Protein AF-A0A379T5T1-F1 (afdb_monomer)

Sequence (110 aa):
MDQSSLSVSQSLFAQLTDYIAVDIYLQYLEAVMKVVNGSLATKDYPGANMKALKNGLSDARQALNSLRMEVQIKEDALISAQQQIRFIRQQVSSKMSDRVLGNYQFSRVN

Nearest PDB structures (foldseek):
  8i7o-assembly1_B8  TM=8.705E-01  e=9.433E-01  Mus musculus
  3u0c-assembly2_B  TM=9.061E-01  e=1.146E+00  Shigella flexneri
  3u0c-assembly1_A  TM=8.987E-01  e=1.585E+00  Shigella flexneri
  8iyj-assembly1_T5  TM=4.665E-01  e=7.277E-01  Mus musculus
  3k29-assembly1_A  TM=6.310E-01  e=5.095E+00  Chlamydia trachomatis

pLDDT: mean 81.5, std 9.91, range [46.38, 95.94]

Organism: NCBI:txid59203

Solvent-accessible surface area (backbone atoms only — not comparable to full-atom values): 6136 Å² total; per-residue (Å²): 132,65,70,68,63,54,54,55,51,54,54,48,53,54,53,49,51,53,49,52,53,51,51,54,51,51,54,50,51,51,52,51,54,51,52,51,52,56,55,54,74,76,51,96,61,62,67,72,63,47,48,56,50,53,50,53,52,51,51,52,49,53,54,50,53,54,52,49,54,56,50,51,54,52,49,53,53,52,54,51,52,54,51,51,50,53,51,52,53,53,53,51,51,48,54,50,50,52,50,54,55,47,52,56,55,58,67,73,76,111

Structure (mmCI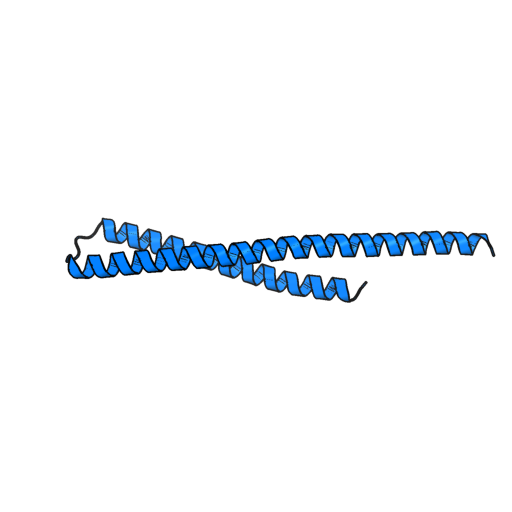F, N/CA/C/O backbone):
data_AF-A0A379T5T1-F1
#
_entry.id   AF-A0A379T5T1-F1
#
loop_
_atom_site.group_PDB
_atom_site.id
_atom_site.type_symbol
_atom_site.label_atom_id
_atom_site.label_alt_id
_atom_site.label_comp_id
_atom_site.label_asym_id
_atom_site.label_entity_id
_atom_site.label_seq_id
_atom_site.pdbx_PDB_ins_code
_atom_site.Cartn_x
_atom_site.Cartn_y
_atom_site.Cartn_z
_atom_site.occupancy
_atom_site.B_iso_or_equiv
_atom_site.auth_seq_id
_atom_site.auth_comp_id
_atom_site.auth_asym_id
_atom_site.auth_atom_id
_atom_site.pdbx_PDB_model_num
ATOM 1 N N . MET A 1 1 ? 20.235 -15.906 -23.587 1.00 52.00 1 MET A N 1
ATOM 2 C CA . MET A 1 1 ? 19.382 -15.212 -22.600 1.00 52.00 1 MET A CA 1
ATOM 3 C C . MET A 1 1 ? 20.290 -14.321 -21.773 1.00 52.00 1 MET A C 1
ATOM 5 O O . MET A 1 1 ? 21.320 -14.811 -21.332 1.00 52.00 1 MET A O 1
ATOM 9 N N . ASP A 1 2 ? 19.996 -13.026 -21.670 1.00 65.56 2 ASP A N 1
ATOM 10 C CA . ASP A 1 2 ? 20.841 -12.067 -20.942 1.00 65.56 2 ASP A CA 1
ATOM 11 C C . ASP A 1 2 ? 20.674 -12.281 -19.426 1.00 65.56 2 ASP A C 1
ATOM 13 O O . ASP A 1 2 ? 19.554 -12.231 -18.914 1.00 65.56 2 ASP A O 1
ATOM 17 N N . GLN A 1 3 ? 21.770 -12.561 -18.720 1.00 63.53 3 GLN A N 1
ATOM 18 C CA . GLN A 1 3 ? 21.799 -12.909 -17.293 1.00 63.53 3 GLN A CA 1
ATOM 19 C C . GLN A 1 3 ? 21.195 -11.806 -16.407 1.00 63.53 3 GLN A C 1
ATOM 21 O O . GLN A 1 3 ? 20.586 -12.099 -15.379 1.00 63.53 3 GLN A O 1
ATOM 26 N N . SER A 1 4 ? 21.280 -10.552 -16.858 1.00 64.06 4 SER A N 1
ATOM 27 C CA . SER A 1 4 ? 20.668 -9.390 -16.207 1.00 64.06 4 SER A CA 1
ATOM 28 C C . SER A 1 4 ? 19.133 -9.434 -16.218 1.00 64.06 4 SER A C 1
ATOM 30 O O . SER A 1 4 ? 18.489 -9.094 -15.233 1.00 64.06 4 SER A O 1
ATOM 32 N N . SER A 1 5 ? 18.514 -9.921 -17.296 1.00 66.25 5 SER A N 1
ATOM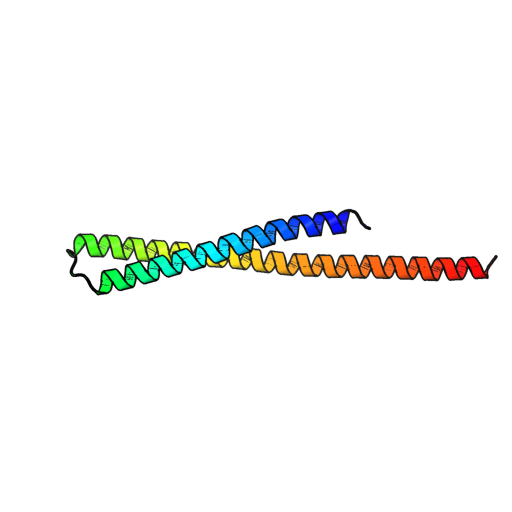 33 C CA . SER A 1 5 ? 17.048 -10.014 -17.393 1.00 66.25 5 SER A CA 1
ATOM 34 C C . SER A 1 5 ? 16.452 -11.082 -16.467 1.00 66.25 5 SER A C 1
ATOM 36 O O . SER A 1 5 ? 15.327 -10.939 -15.981 1.00 66.25 5 SER A O 1
ATOM 38 N N . LEU A 1 6 ? 17.218 -12.142 -16.198 1.00 67.38 6 LEU A N 1
ATOM 39 C CA . LEU A 1 6 ? 16.812 -13.260 -15.351 1.00 67.38 6 LEU A CA 1
ATOM 40 C C . LEU A 1 6 ? 16.898 -12.892 -13.865 1.00 67.38 6 LEU A C 1
ATOM 42 O O . LEU A 1 6 ? 15.962 -13.159 -13.113 1.00 67.38 6 LEU A O 1
ATOM 46 N N . SER A 1 7 ? 17.977 -12.216 -13.454 1.00 70.62 7 SER A N 1
ATOM 47 C CA . SER A 1 7 ? 18.145 -11.755 -12.072 1.00 70.62 7 SER A CA 1
ATOM 48 C C . SER A 1 7 ? 17.111 -10.694 -11.679 1.00 70.62 7 SER A C 1
ATOM 50 O O . SER A 1 7 ? 16.546 -10.782 -10.590 1.00 70.62 7 SER A O 1
ATOM 52 N N . VAL A 1 8 ? 16.790 -9.755 -12.578 1.00 72.62 8 VAL A N 1
ATOM 53 C CA . VAL A 1 8 ? 15.745 -8.734 -12.355 1.00 72.62 8 VAL A CA 1
ATOM 54 C C . VAL A 1 8 ? 14.350 -9.368 -12.273 1.00 72.62 8 VAL A C 1
ATOM 56 O O . VAL A 1 8 ? 13.511 -8.934 -11.491 1.00 72.62 8 VAL A O 1
ATOM 59 N N . SER A 1 9 ? 14.087 -10.431 -13.039 1.00 72.62 9 SER A N 1
ATOM 60 C CA . SER A 1 9 ? 12.798 -11.136 -12.967 1.00 72.62 9 SER A CA 1
ATOM 61 C C . SER A 1 9 ? 12.619 -11.884 -11.638 1.00 72.62 9 SER A C 1
ATOM 63 O O . SER A 1 9 ? 11.527 -11.875 -11.074 1.00 72.62 9 SER A O 1
ATOM 65 N N . GLN A 1 10 ? 13.687 -12.494 -11.112 1.00 73.44 10 GLN A N 1
ATOM 66 C CA . GLN A 1 10 ? 13.645 -13.214 -9.837 1.00 73.44 10 GLN A CA 1
ATOM 67 C C . GLN A 1 10 ? 13.437 -12.269 -8.645 1.00 73.44 10 GLN A C 1
ATOM 69 O O . GLN A 1 10 ? 12.643 -12.575 -7.754 1.00 73.44 10 GLN A O 1
ATOM 74 N N . SER A 1 11 ? 14.119 -11.117 -8.625 1.00 77.81 11 SER A N 1
ATOM 75 C CA . SER A 1 11 ? 13.947 -10.128 -7.555 1.00 77.81 11 SER A CA 1
ATOM 76 C C . SER A 1 11 ? 12.539 -9.534 -7.547 1.00 77.81 11 SER A C 1
ATOM 78 O O . SER A 1 11 ? 11.973 -9.347 -6.472 1.00 77.81 11 SER A O 1
ATOM 80 N N . LEU A 1 12 ? 11.929 -9.317 -8.717 1.00 79.81 12 LEU A N 1
ATOM 81 C CA . LEU A 1 12 ? 10.544 -8.852 -8.783 1.00 79.81 12 LEU A CA 1
ATOM 82 C C . LEU A 1 12 ? 9.541 -9.871 -8.276 1.00 79.81 12 LEU A C 1
ATOM 84 O O . LEU A 1 12 ? 8.570 -9.481 -7.640 1.00 79.81 12 LEU A O 1
ATOM 88 N N . PHE A 1 13 ? 9.760 -11.160 -8.528 1.00 79.88 13 PHE A N 1
ATOM 89 C CA . PHE A 1 13 ? 8.857 -12.192 -8.027 1.00 79.88 13 PHE A CA 1
ATOM 90 C C . PHE A 1 13 ? 8.853 -12.242 -6.491 1.00 79.88 13 PHE A C 1
ATOM 92 O O . PHE A 1 13 ? 7.791 -12.347 -5.876 1.00 79.88 13 PHE A O 1
ATOM 99 N N . ALA A 1 14 ? 10.02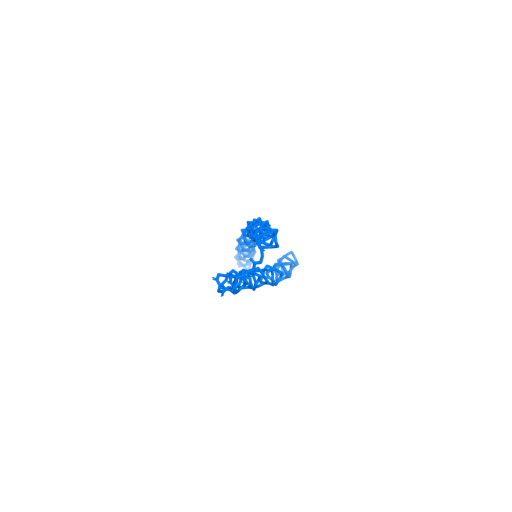8 -12.095 -5.870 1.00 81.31 14 ALA A N 1
ATOM 100 C CA . ALA A 1 14 ? 10.147 -11.975 -4.418 1.00 81.31 14 ALA A CA 1
ATOM 101 C C . ALA A 1 14 ? 9.431 -10.716 -3.896 1.00 81.31 14 ALA A C 1
ATOM 103 O O . ALA A 1 14 ? 8.597 -10.814 -3.002 1.00 81.31 14 ALA A O 1
ATOM 104 N N . GLN A 1 15 ? 9.669 -9.557 -4.519 1.00 83.38 15 GLN A N 1
ATOM 105 C CA . GLN A 1 15 ? 9.032 -8.297 -4.119 1.00 83.38 15 GLN A CA 1
ATOM 106 C C . GLN A 1 15 ? 7.503 -8.308 -4.308 1.00 83.38 15 GLN A C 1
ATOM 108 O O . GLN A 1 15 ? 6.784 -7.768 -3.473 1.00 83.38 15 GLN A O 1
ATOM 113 N N . LEU A 1 16 ? 6.992 -8.943 -5.368 1.00 86.12 16 LEU A N 1
ATOM 114 C CA . LEU A 1 16 ? 5.556 -9.152 -5.593 1.00 86.12 16 LEU A CA 1
ATOM 115 C C . LEU A 1 16 ? 4.941 -10.028 -4.504 1.00 86.12 16 LEU A C 1
ATOM 117 O O . LEU A 1 16 ? 3.867 -9.714 -3.999 1.00 86.12 16 LEU A O 1
ATOM 121 N N . THR A 1 17 ? 5.625 -11.113 -4.138 1.00 85.62 17 THR A N 1
ATOM 122 C CA . THR A 1 17 ? 5.166 -12.018 -3.077 1.00 85.62 17 THR A CA 1
ATOM 123 C C . THR A 1 17 ? 5.081 -11.278 -1.742 1.00 85.62 17 THR A C 1
ATOM 125 O O . THR A 1 17 ? 4.059 -11.367 -1.063 1.00 85.62 17 THR A O 1
ATOM 128 N N . ASP A 1 18 ? 6.104 -10.487 -1.408 1.00 84.69 18 ASP A N 1
ATOM 129 C CA . ASP A 1 18 ? 6.117 -9.660 -0.199 1.00 84.69 18 ASP A CA 1
ATOM 130 C C . ASP A 1 18 ? 5.011 -8.599 -0.221 1.00 84.69 18 ASP A C 1
ATOM 132 O O . ASP A 1 18 ? 4.309 -8.422 0.773 1.00 84.69 18 ASP A O 1
ATOM 136 N N . TYR A 1 19 ? 4.812 -7.913 -1.351 1.00 88.94 19 TYR A N 1
ATOM 137 C CA . TYR A 1 19 ? 3.735 -6.933 -1.504 1.00 88.94 19 TYR A CA 1
ATOM 138 C C . TYR A 1 19 ? 2.357 -7.566 -1.271 1.00 88.94 19 TYR A C 1
ATOM 140 O O . TYR A 1 19 ? 1.595 -7.066 -0.446 1.00 88.94 19 TYR A O 1
ATOM 148 N N . ILE A 1 20 ? 2.063 -8.696 -1.926 1.00 88.12 20 ILE A N 1
ATOM 149 C CA . ILE A 1 20 ? 0.784 -9.409 -1.778 1.00 88.12 20 ILE 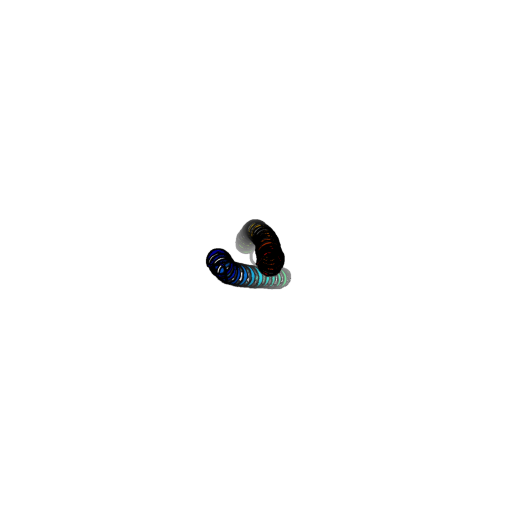A CA 1
ATOM 150 C C . ILE A 1 20 ? 0.577 -9.846 -0.324 1.00 88.12 20 ILE A C 1
ATOM 152 O O . ILE A 1 20 ? -0.518 -9.699 0.218 1.00 88.12 20 ILE A O 1
ATOM 156 N N . ALA A 1 21 ? 1.620 -10.366 0.328 1.00 89.31 21 ALA A N 1
ATOM 157 C CA . ALA A 1 21 ? 1.536 -10.786 1.722 1.00 89.31 21 ALA A CA 1
ATOM 158 C C . ALA A 1 21 ? 1.197 -9.612 2.652 1.00 89.31 21 ALA A C 1
ATOM 160 O O . ALA A 1 21 ? 0.325 -9.741 3.516 1.00 89.31 21 ALA A O 1
ATOM 161 N N . VAL A 1 22 ? 1.852 -8.461 2.469 1.00 91.88 22 VAL A N 1
ATOM 162 C CA . VAL A 1 22 ? 1.592 -7.274 3.292 1.00 91.88 22 VAL A CA 1
ATOM 163 C C . VAL A 1 22 ? 0.209 -6.686 2.999 1.00 91.88 22 VAL A C 1
ATOM 165 O O . VAL A 1 22 ? -0.486 -6.316 3.943 1.00 91.88 22 VAL A O 1
ATOM 168 N N . ASP A 1 23 ? -0.228 -6.642 1.740 1.00 88.75 23 ASP A N 1
ATOM 169 C CA . ASP A 1 23 ? -1.568 -6.170 1.373 1.00 88.75 23 ASP A CA 1
ATOM 170 C C . ASP A 1 23 ? -2.672 -7.025 2.023 1.00 88.75 23 ASP A C 1
ATOM 172 O O . ASP A 1 23 ? -3.532 -6.498 2.734 1.00 88.75 23 ASP A O 1
ATOM 176 N N . ILE A 1 24 ? -2.592 -8.357 1.911 1.00 92.75 24 ILE A N 1
ATOM 177 C CA . ILE A 1 24 ? -3.545 -9.272 2.564 1.00 92.75 24 ILE A CA 1
ATOM 178 C C . ILE A 1 24 ? -3.537 -9.076 4.085 1.00 92.75 24 ILE A C 1
ATOM 180 O O . ILE A 1 24 ? -4.595 -9.035 4.721 1.00 92.75 24 ILE A O 1
ATOM 184 N N . TYR A 1 25 ? -2.356 -8.928 4.685 1.00 94.00 25 TYR A N 1
ATOM 185 C CA . TYR A 1 25 ? -2.231 -8.711 6.123 1.00 94.00 25 TYR A CA 1
ATOM 186 C C . TYR A 1 25 ? -2.877 -7.389 6.567 1.00 94.00 25 TYR A C 1
ATOM 188 O O . TYR A 1 25 ? -3.599 -7.346 7.565 1.00 94.00 25 TYR A O 1
ATOM 196 N N . LEU A 1 26 ? -2.689 -6.317 5.799 1.00 93.69 26 LEU A N 1
ATOM 197 C CA . LEU A 1 26 ? -3.320 -5.022 6.047 1.00 93.69 26 LEU A CA 1
ATOM 198 C C . LEU A 1 26 ? -4.842 -5.071 5.915 1.00 93.69 26 LEU A C 1
ATOM 200 O O . LEU A 1 26 ? -5.549 -4.478 6.734 1.00 93.69 26 LEU A O 1
ATOM 204 N N . GLN A 1 27 ? -5.356 -5.771 4.904 1.00 92.38 27 GLN A N 1
ATOM 205 C CA . GLN A 1 27 ? -6.793 -5.991 4.737 1.00 92.38 27 GLN A CA 1
ATOM 206 C C . GLN A 1 27 ? -7.376 -6.768 5.923 1.00 92.38 27 GLN A C 1
ATOM 208 O O . GLN A 1 27 ? -8.420 -6.389 6.460 1.00 92.38 27 GLN A O 1
ATOM 213 N N . TYR A 1 28 ? -6.674 -7.803 6.392 1.00 95.94 28 TYR A N 1
ATOM 214 C CA . TYR A 1 28 ? -7.067 -8.557 7.580 1.00 95.94 28 TYR A CA 1
ATOM 215 C C . TYR A 1 28 ? -7.123 -7.669 8.833 1.00 95.94 28 TYR A C 1
ATOM 217 O O . TYR A 1 28 ? -8.123 -7.685 9.552 1.00 95.94 28 TYR A O 1
ATOM 225 N N . LEU A 1 29 ? -6.099 -6.847 9.081 1.00 93.88 29 LEU A N 1
ATOM 226 C CA . LEU A 1 29 ? -6.077 -5.952 10.242 1.00 93.88 29 LEU A CA 1
ATOM 227 C C . LEU A 1 29 ? -7.198 -4.902 10.205 1.00 93.88 29 LEU A C 1
ATOM 229 O O . LEU A 1 29 ? -7.806 -4.615 11.240 1.00 93.88 29 LEU A O 1
ATOM 233 N N . GLU A 1 30 ? -7.539 -4.368 9.030 1.00 92.44 30 GLU A N 1
ATOM 234 C CA . GLU A 1 30 ? -8.704 -3.487 8.890 1.00 92.44 30 GLU A CA 1
ATOM 235 C C . GLU A 1 30 ? -10.017 -4.212 9.213 1.00 92.44 30 GLU A C 1
ATOM 237 O O . GLU A 1 30 ? -10.861 -3.668 9.935 1.00 92.44 30 GLU A O 1
ATOM 242 N N . ALA A 1 31 ? -10.184 -5.448 8.738 1.00 92.94 31 ALA A N 1
ATOM 243 C CA . ALA A 1 31 ? -11.361 -6.253 9.047 1.00 92.94 31 ALA A CA 1
ATOM 244 C C . ALA A 1 31 ? -11.488 -6.506 10.559 1.00 92.94 31 ALA A C 1
ATOM 246 O O . ALA A 1 31 ? -12.569 -6.322 11.126 1.00 92.94 31 ALA A O 1
ATOM 247 N N . VAL A 1 32 ? -10.381 -6.831 11.236 1.00 93.25 32 VAL A N 1
ATOM 248 C CA . VAL A 1 32 ? -10.341 -6.991 12.698 1.00 93.25 32 VAL A CA 1
ATOM 249 C C . VAL A 1 32 ? -10.757 -5.697 13.401 1.00 93.25 32 VAL A C 1
ATOM 251 O O . VAL A 1 32 ? -11.642 -5.725 14.257 1.00 93.25 32 VAL A O 1
ATOM 254 N N . MET A 1 33 ? -10.208 -4.541 13.011 1.00 90.56 33 MET A N 1
ATOM 255 C CA . MET A 1 33 ? -10.610 -3.250 13.589 1.00 90.56 33 MET A CA 1
ATOM 256 C C . MET A 1 33 ? -12.095 -2.941 13.382 1.00 90.56 33 MET A C 1
ATOM 258 O O . MET A 1 33 ? -12.734 -2.347 14.257 1.00 90.56 33 MET A O 1
ATOM 262 N N . LYS A 1 34 ? -12.665 -3.321 12.235 1.00 89.56 34 LYS A N 1
ATOM 263 C CA . LYS A 1 34 ? -14.091 -3.138 11.944 1.00 89.56 34 LYS A CA 1
ATOM 264 C C . LYS A 1 34 ? -14.960 -3.986 12.875 1.00 89.56 34 LYS A C 1
ATOM 266 O O . LYS A 1 34 ? -15.939 -3.473 13.417 1.00 89.56 34 LYS A O 1
ATOM 271 N N . VAL A 1 35 ? -14.575 -5.241 13.113 1.00 90.38 35 VAL A N 1
ATOM 272 C CA . VAL A 1 35 ? -15.266 -6.146 14.049 1.00 90.38 35 VAL A CA 1
ATOM 273 C C . VAL A 1 35 ? -15.183 -5.629 15.484 1.00 90.38 35 VAL A C 1
ATOM 275 O O . VAL A 1 35 ? -16.195 -5.617 16.188 1.00 90.38 35 VAL A O 1
ATOM 278 N N . VAL A 1 36 ? -14.013 -5.146 15.915 1.00 86.88 36 VAL A N 1
ATOM 279 C CA . VAL A 1 36 ? -13.836 -4.553 17.250 1.00 86.88 36 VAL A CA 1
ATOM 280 C C . VAL A 1 36 ? -14.726 -3.321 17.412 1.00 86.88 36 VAL A C 1
ATOM 282 O O . VAL A 1 36 ? -15.494 -3.258 18.367 1.00 86.88 36 VAL A O 1
ATOM 285 N N . ASN A 1 37 ? -14.711 -2.383 16.459 1.00 84.44 37 ASN A N 1
ATOM 286 C CA . ASN A 1 37 ? -15.585 -1.203 16.494 1.00 84.44 37 ASN A CA 1
ATOM 287 C C . ASN A 1 37 ? -17.074 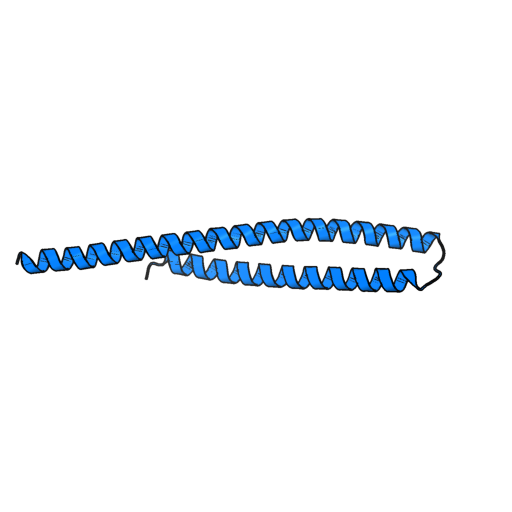-1.571 16.571 1.00 84.44 37 ASN A C 1
ATOM 289 O O . ASN A 1 37 ? -17.800 -1.012 17.392 1.00 84.44 37 ASN A O 1
ATOM 293 N N . GLY A 1 38 ? -17.524 -2.525 15.749 1.00 83.88 38 GLY A N 1
ATOM 294 C CA . GLY A 1 38 ? -18.908 -3.004 15.775 1.00 83.88 38 GLY A CA 1
ATOM 295 C C . GLY A 1 38 ? -19.279 -3.637 17.117 1.00 83.88 38 GLY A C 1
ATOM 296 O O . GLY A 1 38 ? -20.334 -3.343 17.672 1.00 83.88 38 GLY A O 1
ATOM 297 N N . SER A 1 39 ? -18.376 -4.432 17.691 1.00 82.62 39 SER A N 1
ATOM 298 C CA . SER A 1 39 ? -18.577 -5.066 19.000 1.00 82.62 39 SER A CA 1
ATOM 299 C C . SER A 1 39 ? -18.649 -4.037 20.134 1.00 82.62 39 SER A C 1
ATOM 301 O O . SER A 1 39 ? -19.472 -4.169 21.038 1.00 82.62 39 SER A O 1
ATOM 303 N N . LEU A 1 40 ? -17.830 -2.982 20.078 1.00 79.25 40 LEU A N 1
ATOM 304 C CA . LEU A 1 40 ? -17.835 -1.899 21.067 1.00 79.25 40 LEU A CA 1
ATOM 305 C C . LEU A 1 40 ? -19.079 -1.015 20.985 1.00 79.25 40 LEU A C 1
ATOM 307 O O . LEU A 1 40 ? -19.523 -0.523 22.017 1.00 79.25 40 LEU A O 1
ATOM 311 N N . ALA A 1 41 ? -19.668 -0.842 19.801 1.00 74.88 41 ALA A N 1
ATOM 312 C CA . ALA A 1 41 ? -20.917 -0.095 19.643 1.00 74.88 41 ALA A CA 1
ATOM 313 C C . ALA A 1 41 ? -22.109 -0.759 20.360 1.00 74.88 41 ALA A C 1
ATOM 315 O O . ALA A 1 41 ? -23.070 -0.081 20.705 1.00 74.88 41 ALA A O 1
ATOM 316 N N . THR A 1 42 ? -22.042 -2.073 20.594 1.00 76.06 42 THR A N 1
ATOM 317 C CA . THR A 1 42 ? -23.138 -2.857 21.193 1.00 76.06 42 THR A CA 1
ATOM 318 C C . THR A 1 42 ? -23.050 -3.047 22.708 1.00 76.06 42 THR A C 1
ATOM 320 O O . T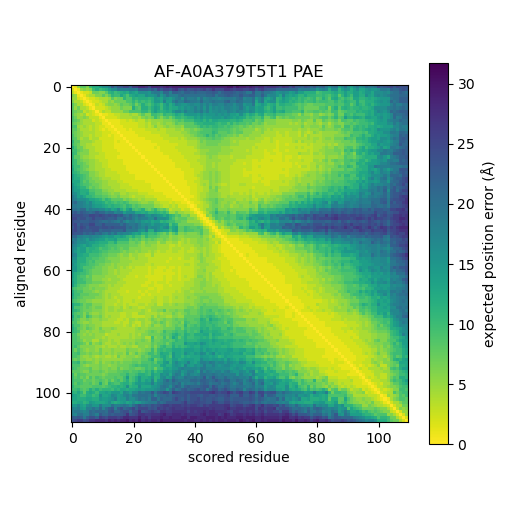HR A 1 42 ? -23.969 -3.610 23.297 1.00 76.06 42 THR A O 1
ATOM 323 N N . LYS A 1 43 ? -21.959 -2.622 23.357 1.00 70.62 43 LYS A N 1
ATOM 324 C CA . LYS A 1 43 ? -21.694 -2.927 24.770 1.00 70.62 43 LYS A CA 1
ATOM 325 C C . LYS A 1 43 ? -21.519 -1.671 25.612 1.00 70.62 43 LYS A C 1
ATOM 327 O O . LYS A 1 43 ? -20.759 -0.773 25.258 1.00 70.62 43 LYS A O 1
ATOM 332 N N . ASP A 1 44 ? -22.155 -1.678 26.777 1.00 69.25 44 ASP A N 1
ATOM 333 C CA . ASP A 1 44 ? -22.079 -0.598 27.754 1.00 69.25 44 ASP A CA 1
ATOM 334 C C . ASP A 1 44 ? -20.882 -0.825 28.694 1.00 69.25 44 ASP A C 1
ATOM 336 O O . ASP A 1 44 ? -20.966 -1.509 29.715 1.00 69.25 44 ASP A O 1
ATOM 340 N N . TYR A 1 45 ? -19.704 -0.358 28.276 1.00 71.06 45 TYR A N 1
ATOM 341 C CA . TYR A 1 45 ? -18.478 -0.468 29.070 1.00 71.06 45 TYR A CA 1
ATOM 342 C C . TYR A 1 45 ? -18.270 0.778 29.946 1.00 71.06 45 TYR A C 1
ATOM 344 O O . TYR A 1 45 ? -18.569 1.890 29.506 1.00 71.06 45 TYR A O 1
ATOM 352 N N . PRO A 1 46 ? -17.638 0.645 31.131 1.00 76.25 46 PRO A N 1
ATOM 353 C CA . PRO A 1 46 ? -17.274 1.786 31.970 1.00 76.25 46 PRO A CA 1
ATOM 354 C C . PRO A 1 46 ? -16.474 2.848 31.197 1.00 76.25 46 PRO A C 1
ATOM 356 O O . PRO A 1 46 ? -15.507 2.529 30.495 1.00 76.25 46 PRO A O 1
ATOM 359 N N . GLY A 1 47 ? -16.850 4.123 31.351 1.00 70.25 47 GLY A N 1
ATOM 360 C CA . GLY A 1 47 ? -16.383 5.223 30.494 1.00 70.25 47 GLY A CA 1
ATOM 361 C C . GLY A 1 47 ? -14.861 5.414 30.421 1.00 70.25 47 GLY A C 1
ATOM 362 O O . GLY A 1 47 ? -14.341 5.737 29.353 1.00 70.25 47 GLY A O 1
ATOM 363 N N . ALA A 1 48 ? -14.126 5.165 31.510 1.00 72.31 48 ALA A N 1
ATOM 364 C CA . ALA A 1 48 ? -12.663 5.284 31.526 1.00 72.31 48 ALA A CA 1
ATOM 365 C C . ALA A 1 48 ? -11.978 4.229 30.634 1.00 72.31 48 ALA A C 1
ATOM 367 O O . ALA A 1 48 ? -11.107 4.563 29.828 1.00 72.31 48 ALA A O 1
ATOM 368 N N . ASN A 1 49 ? -12.432 2.975 30.712 1.00 74.81 49 ASN A N 1
ATOM 369 C CA . ASN A 1 49 ? -11.877 1.861 29.938 1.00 74.81 49 ASN A CA 1
ATOM 370 C C . ASN A 1 49 ? -12.260 1.979 28.456 1.00 74.81 49 ASN A C 1
ATOM 372 O O . ASN A 1 49 ? -11.440 1.732 27.573 1.00 74.81 49 ASN A O 1
ATOM 376 N N . MET A 1 50 ? -13.488 2.431 28.178 1.00 80.31 50 MET A N 1
ATOM 377 C CA . MET A 1 50 ? -13.962 2.697 26.819 1.00 80.31 50 MET A CA 1
ATOM 378 C C . MET A 1 50 ? -13.180 3.836 26.148 1.00 80.31 50 MET A C 1
ATOM 380 O O . MET A 1 50 ? -12.873 3.754 24.961 1.00 80.31 50 MET A O 1
ATOM 384 N N . LYS A 1 51 ? -12.813 4.888 26.893 1.00 82.44 51 LYS A N 1
ATOM 385 C CA . LYS A 1 51 ? -12.014 6.002 26.361 1.00 82.44 51 LYS A CA 1
ATOM 386 C C . LYS A 1 51 ? -10.600 5.559 25.979 1.00 82.44 51 LYS A C 1
ATOM 388 O O . LYS A 1 51 ? -10.159 5.858 24.874 1.00 82.44 51 LYS A O 1
ATOM 393 N N . ALA A 1 52 ? -9.919 4.814 26.852 1.00 84.94 52 ALA A N 1
ATOM 394 C CA . ALA A 1 52 ? -8.589 4.278 26.559 1.00 84.94 52 ALA A CA 1
ATOM 395 C C . ALA A 1 52 ? -8.606 3.349 25.333 1.00 84.94 52 ALA A C 1
ATOM 397 O O . ALA A 1 52 ? -7.756 3.466 24.452 1.00 84.94 52 ALA A O 1
ATOM 398 N N . LEU A 1 53 ? -9.620 2.484 25.232 1.00 83.50 53 LEU A N 1
ATOM 399 C CA . LEU A 1 53 ? -9.771 1.566 24.106 1.00 83.50 53 LEU A CA 1
ATOM 400 C C . LEU A 1 53 ? -10.082 2.285 22.785 1.00 83.50 53 LEU A C 1
ATOM 402 O O . LEU A 1 53 ? -9.490 1.954 21.761 1.00 83.50 53 LEU A O 1
ATOM 406 N N . LYS A 1 54 ? -10.970 3.289 22.796 1.00 84.50 54 LYS A N 1
ATOM 407 C CA . LYS A 1 54 ? -11.258 4.117 21.612 1.00 84.50 54 LYS A CA 1
ATOM 408 C C . LYS A 1 54 ? -10.023 4.865 21.122 1.00 84.50 54 LYS A C 1
ATOM 410 O O . LYS A 1 54 ? -9.797 4.910 19.916 1.00 84.50 54 LYS A O 1
ATOM 415 N N . ASN A 1 55 ? -9.225 5.409 22.040 1.00 88.94 55 ASN A N 1
ATOM 416 C CA . ASN A 1 55 ? -7.974 6.077 21.694 1.00 88.94 55 ASN A CA 1
ATOM 417 C C . ASN A 1 55 ? -6.991 5.091 21.051 1.00 88.94 55 ASN A C 1
ATOM 419 O O . ASN A 1 55 ? -6.555 5.329 19.933 1.00 88.94 55 ASN A O 1
ATOM 423 N N . GLY A 1 56 ? -6.750 3.933 21.677 1.00 88.62 56 GLY A N 1
ATOM 424 C CA . GLY A 1 56 ? -5.856 2.917 21.112 1.00 88.62 56 GLY A CA 1
ATOM 425 C C . GLY A 1 56 ? -6.313 2.393 19.746 1.00 88.62 56 GLY A C 1
ATOM 426 O O . GLY A 1 56 ? -5.492 2.138 18.870 1.00 88.62 56 GLY A O 1
ATOM 427 N N . LEU A 1 57 ? -7.625 2.279 19.520 1.00 88.8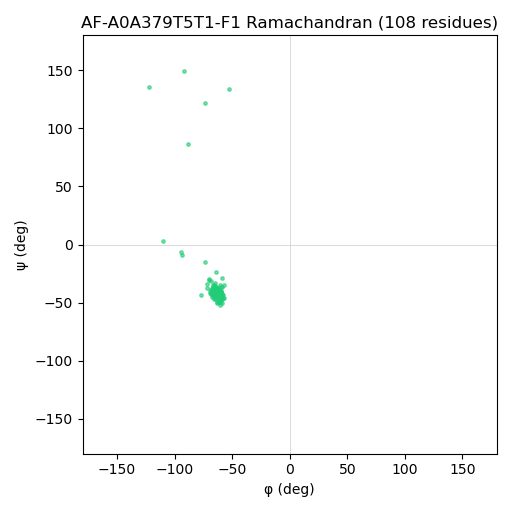8 57 LEU A N 1
ATOM 428 C CA . LEU A 1 57 ? -8.181 1.885 18.224 1.00 88.88 57 LEU A CA 1
ATOM 429 C C . LEU A 1 57 ? -8.041 2.987 17.163 1.00 88.88 57 LEU A C 1
ATOM 431 O O . LEU A 1 57 ? -7.837 2.684 15.988 1.00 88.88 57 LEU A O 1
ATOM 435 N N . SER A 1 58 ? -8.130 4.255 17.568 1.00 90.19 58 SER A N 1
ATOM 436 C CA . SER A 1 58 ? -7.834 5.401 16.705 1.00 90.19 58 SER A CA 1
ATOM 437 C C . SER A 1 58 ? -6.358 5.420 16.303 1.00 90.19 58 SER A C 1
ATOM 439 O O . SER A 1 58 ? -6.056 5.533 15.115 1.00 90.19 58 SER A O 1
ATOM 441 N N . ASP A 1 59 ? -5.455 5.227 17.264 1.00 93.19 59 ASP A N 1
ATOM 442 C CA . ASP A 1 59 ? -4.008 5.176 17.031 1.00 93.19 59 ASP A CA 1
ATOM 443 C C . ASP A 1 59 ? -3.643 4.001 16.113 1.00 93.19 59 ASP A C 1
ATOM 445 O O . ASP A 1 59 ? -2.920 4.170 15.130 1.00 93.19 59 ASP A O 1
ATOM 449 N N . ALA A 1 60 ? -4.218 2.818 16.361 1.00 90.94 60 ALA A N 1
ATOM 450 C CA . ALA A 1 60 ? -4.043 1.644 15.508 1.00 90.94 60 ALA A CA 1
ATOM 451 C C . ALA A 1 60 ? -4.536 1.893 14.075 1.00 90.94 60 ALA A C 1
ATOM 453 O O . ALA A 1 60 ? -3.881 1.493 13.111 1.00 90.94 60 ALA A O 1
ATOM 454 N N . ARG A 1 61 ? -5.663 2.596 13.910 1.00 90.56 61 ARG A N 1
ATOM 455 C CA . ARG A 1 61 ? -6.191 2.958 12.590 1.00 90.56 61 ARG A CA 1
ATOM 456 C C . ARG A 1 61 ? -5.288 3.950 11.864 1.00 90.56 61 ARG A C 1
ATOM 458 O O . ARG A 1 61 ? -5.092 3.815 10.659 1.00 90.56 61 ARG A O 1
ATOM 465 N N . GLN A 1 62 ? -4.718 4.916 12.580 1.00 93.75 62 GLN A N 1
ATOM 466 C CA . GLN A 1 62 ? -3.749 5.847 12.012 1.00 93.75 62 GLN A CA 1
ATOM 467 C C . GLN A 1 62 ? -2.467 5.123 11.584 1.00 93.75 62 GLN A C 1
ATOM 469 O O . GLN A 1 62 ? -2.013 5.320 10.459 1.00 93.75 62 GLN A O 1
ATOM 474 N N . ALA A 1 63 ? -1.935 4.232 12.424 1.00 92.25 63 ALA A N 1
ATOM 475 C CA . ALA A 1 63 ? -0.772 3.411 12.094 1.00 92.25 63 ALA A CA 1
ATOM 476 C C . ALA A 1 63 ? -1.020 2.529 10.857 1.00 92.25 63 ALA A C 1
ATOM 478 O O . ALA A 1 63 ? -0.165 2.438 9.977 1.00 92.25 63 ALA A O 1
ATOM 479 N N . LEU A 1 64 ? -2.213 1.936 10.742 1.00 92.75 64 LEU A N 1
ATOM 480 C CA . LEU A 1 64 ? -2.597 1.144 9.573 1.00 92.75 64 LEU A CA 1
ATOM 481 C C . LEU A 1 64 ? -2.719 1.977 8.298 1.00 92.75 64 LEU A C 1
ATOM 483 O O . LEU A 1 64 ? -2.309 1.515 7.236 1.00 92.75 64 LEU A O 1
ATOM 487 N N . ASN A 1 65 ? -3.230 3.204 8.388 1.00 90.31 65 ASN A N 1
ATOM 488 C CA . ASN A 1 65 ? -3.251 4.115 7.245 1.00 90.31 65 ASN A CA 1
ATOM 489 C C . ASN A 1 65 ? -1.833 4.476 6.784 1.00 90.31 65 ASN A C 1
ATOM 491 O O . ASN A 1 65 ? -1.578 4.472 5.583 1.00 90.31 65 ASN A O 1
ATOM 495 N N . SER A 1 66 ? -0.902 4.725 7.710 1.00 93.12 66 SER A N 1
ATOM 496 C CA . SER A 1 66 ? 0.503 4.963 7.360 1.00 93.12 66 SER A CA 1
ATOM 497 C C . SER A 1 66 ? 1.119 3.761 6.644 1.00 93.12 66 SER A C 1
ATOM 499 O O . SER A 1 66 ? 1.718 3.918 5.582 1.00 93.12 66 SER A O 1
ATOM 501 N N . LEU A 1 67 ? 0.894 2.551 7.165 1.00 90.50 67 LEU A N 1
ATOM 502 C CA . LEU A 1 67 ? 1.422 1.326 6.565 1.00 90.50 67 LEU A CA 1
ATOM 503 C C . LEU A 1 67 ? 0.819 1.049 5.175 1.00 90.50 67 LEU A C 1
ATOM 505 O O . LEU A 1 67 ? 1.516 0.563 4.289 1.00 90.50 67 LEU A O 1
ATOM 509 N N . ARG A 1 68 ? -0.448 1.420 4.936 1.00 89.19 68 ARG A N 1
ATOM 510 C CA . ARG A 1 68 ? -1.062 1.369 3.595 1.00 89.19 68 ARG A CA 1
ATOM 511 C C . ARG A 1 68 ? -0.358 2.264 2.587 1.00 89.19 68 ARG A C 1
ATOM 513 O O . ARG A 1 68 ? -0.122 1.821 1.467 1.00 89.19 68 ARG A O 1
ATOM 520 N N . MET A 1 69 ? -0.009 3.492 2.971 1.00 88.69 69 MET A N 1
ATOM 521 C CA . MET A 1 69 ? 0.727 4.392 2.076 1.00 88.69 69 MET A CA 1
ATOM 522 C C . MET A 1 69 ? 2.100 3.814 1.717 1.00 88.69 69 MET A C 1
ATOM 524 O O . MET A 1 69 ? 2.506 3.861 0.560 1.00 88.69 69 MET A O 1
ATOM 528 N N . GLU A 1 70 ? 2.804 3.215 2.681 1.00 87.50 70 GLU A N 1
ATOM 529 C CA . GLU A 1 70 ? 4.090 2.557 2.415 1.00 87.50 70 GLU A CA 1
ATOM 530 C C . GLU A 1 70 ? 3.957 1.381 1.440 1.00 87.50 70 GLU A C 1
ATOM 532 O O . GLU A 1 70 ? 4.814 1.182 0.578 1.00 87.50 70 GLU A O 1
ATOM 537 N N . VAL A 1 71 ? 2.878 0.604 1.549 1.00 87.50 71 VAL A N 1
ATOM 538 C CA . VAL A 1 71 ? 2.593 -0.504 0.629 1.00 87.50 71 VAL A CA 1
ATOM 539 C C . VAL A 1 71 ? 2.271 -0.006 -0.776 1.00 87.50 71 VAL A C 1
ATOM 541 O O . VAL A 1 71 ? 2.784 -0.580 -1.733 1.00 87.50 71 VAL A O 1
ATOM 544 N N . GLN A 1 72 ? 1.525 1.093 -0.916 1.00 84.56 72 GLN A N 1
ATOM 545 C CA . GLN A 1 72 ? 1.279 1.724 -2.221 1.00 84.56 72 GLN A CA 1
ATOM 546 C C . GLN A 1 72 ? 2.582 2.169 -2.899 1.00 84.56 72 GLN A C 1
ATOM 548 O O . GLN A 1 72 ? 2.783 1.915 -4.081 1.00 84.56 72 GLN A O 1
ATOM 553 N N . ILE A 1 73 ? 3.531 2.731 -2.144 1.00 83.12 73 ILE A N 1
ATOM 554 C CA . ILE A 1 73 ? 4.852 3.094 -2.688 1.00 83.12 73 ILE A CA 1
ATOM 555 C C . ILE A 1 73 ? 5.601 1.854 -3.207 1.00 83.12 73 ILE A C 1
ATOM 557 O O . ILE A 1 73 ? 6.274 1.911 -4.240 1.00 83.12 73 ILE A O 1
ATOM 561 N N . LYS A 1 74 ? 5.493 0.714 -2.510 1.00 83.88 74 LYS A N 1
ATOM 562 C CA . LYS A 1 74 ? 6.090 -0.553 -2.966 1.00 83.88 74 LYS A CA 1
ATOM 563 C C . LYS A 1 74 ? 5.421 -1.075 -4.241 1.00 83.88 74 LYS A C 1
ATOM 565 O O . LYS A 1 74 ? 6.121 -1.606 -5.102 1.00 83.88 74 LYS A O 1
ATOM 570 N N . GLU A 1 75 ? 4.111 -0.897 -4.386 1.00 83.88 75 GLU A N 1
ATOM 571 C CA . GLU A 1 75 ? 3.373 -1.212 -5.616 1.00 83.88 75 GLU A CA 1
ATOM 572 C C . GLU A 1 75 ? 3.886 -0.401 -6.811 1.00 83.88 75 GLU A C 1
ATOM 574 O O . GLU A 1 75 ? 4.226 -0.965 -7.853 1.00 83.88 75 GLU A O 1
ATOM 579 N N . ASP A 1 76 ? 4.023 0.915 -6.643 1.00 82.50 76 ASP A N 1
ATOM 580 C CA . ASP A 1 76 ? 4.513 1.811 -7.694 1.00 82.50 76 ASP A CA 1
ATOM 581 C C . ASP A 1 76 ? 5.932 1.430 -8.144 1.00 82.50 76 ASP A C 1
ATOM 583 O O . ASP A 1 76 ? 6.245 1.404 -9.342 1.00 82.50 76 ASP A O 1
ATOM 587 N N . ALA A 1 77 ? 6.793 1.064 -7.190 1.00 81.50 77 ALA A N 1
ATOM 588 C CA . ALA A 1 77 ? 8.138 0.576 -7.476 1.00 81.50 77 ALA A CA 1
ATOM 589 C C . ALA A 1 77 ? 8.120 -0.731 -8.293 1.00 81.50 77 ALA A C 1
ATOM 591 O O . ALA A 1 77 ? 8.889 -0.868 -9.252 1.00 81.50 77 ALA A O 1
ATOM 592 N N . LEU A 1 78 ? 7.219 -1.665 -7.968 1.00 84.81 78 LEU A N 1
ATOM 593 C CA . LEU A 1 78 ? 7.028 -2.913 -8.715 1.00 84.81 78 LEU A CA 1
ATOM 594 C C . LEU A 1 78 ? 6.570 -2.654 -10.158 1.00 84.81 78 LEU A C 1
ATOM 596 O O . LEU A 1 78 ? 7.122 -3.239 -11.096 1.00 84.81 78 LEU A O 1
ATOM 600 N N . ILE A 1 79 ? 5.607 -1.749 -10.357 1.00 85.81 79 ILE A N 1
ATOM 601 C CA . ILE A 1 79 ? 5.111 -1.362 -11.688 1.00 85.81 79 ILE A CA 1
ATOM 602 C C . ILE A 1 79 ? 6.240 -0.753 -12.527 1.00 85.81 79 ILE A C 1
ATOM 604 O O . ILE A 1 79 ? 6.418 -1.117 -13.697 1.00 85.81 79 ILE A O 1
ATOM 608 N N . SER A 1 80 ? 7.030 0.145 -11.935 1.00 84.62 80 SER A N 1
ATOM 609 C CA . SER A 1 80 ? 8.185 0.770 -12.587 1.00 84.62 80 SER A CA 1
ATOM 610 C C . SER A 1 80 ? 9.219 -0.271 -13.027 1.00 84.62 80 SER A C 1
ATOM 612 O O . SER A 1 80 ? 9.634 -0.312 -14.191 1.00 84.62 80 SER A O 1
ATOM 614 N N . ALA A 1 81 ? 9.566 -1.207 -12.146 1.00 83.75 81 ALA A N 1
ATOM 615 C CA . ALA A 1 81 ? 10.512 -2.264 -12.477 1.00 83.75 81 ALA A CA 1
ATOM 616 C C . ALA A 1 81 ? 9.983 -3.219 -13.567 1.00 83.75 81 ALA A C 1
ATOM 618 O O . ALA A 1 81 ? 10.733 -3.633 -14.457 1.00 83.75 81 ALA A O 1
ATOM 619 N N . GLN A 1 82 ? 8.677 -3.509 -13.593 1.00 82.75 82 GLN A N 1
ATOM 620 C CA . GLN A 1 82 ? 8.056 -4.263 -14.688 1.00 82.75 82 GLN A CA 1
ATOM 621 C C . GLN A 1 82 ? 8.176 -3.527 -16.036 1.00 82.75 82 GLN A C 1
ATOM 623 O O . GLN A 1 82 ? 8.421 -4.155 -17.073 1.00 82.75 82 GLN A O 1
ATOM 628 N N . GLN A 1 83 ? 8.012 -2.200 -16.056 1.00 84.81 83 GLN A N 1
ATOM 629 C CA . GLN A 1 83 ? 8.246 -1.389 -17.256 1.00 84.81 83 GLN A CA 1
ATOM 630 C C . GLN A 1 83 ? 9.710 -1.467 -17.701 1.00 84.81 83 GLN A C 1
ATOM 632 O O . GLN A 1 83 ? 9.968 -1.697 -18.883 1.00 84.81 83 GLN A O 1
ATOM 637 N N . GLN A 1 84 ? 10.660 -1.387 -16.768 1.00 82.81 84 GLN A N 1
ATOM 638 C CA . GLN A 1 84 ? 12.087 -1.518 -17.068 1.00 82.81 84 GLN A CA 1
ATOM 639 C C . GLN A 1 84 ? 12.423 -2.867 -17.719 1.00 82.81 84 GLN A C 1
ATOM 641 O O . GLN A 1 84 ? 13.131 -2.904 -18.727 1.00 82.81 84 GLN A O 1
ATOM 646 N N . ILE A 1 85 ? 11.855 -3.976 -17.231 1.00 82.88 85 ILE A N 1
ATOM 647 C CA . ILE A 1 85 ? 12.010 -5.286 -17.880 1.00 82.88 85 ILE A CA 1
ATOM 648 C C . ILE A 1 85 ? 11.464 -5.271 -19.310 1.00 82.88 85 ILE A C 1
ATOM 650 O O . ILE A 1 85 ? 12.098 -5.830 -20.208 1.00 82.88 85 ILE A O 1
ATOM 654 N N . ARG A 1 86 ? 10.292 -4.664 -19.545 1.00 83.25 86 ARG A N 1
ATOM 655 C CA . ARG A 1 86 ? 9.727 -4.561 -20.901 1.00 83.25 86 ARG A CA 1
ATOM 656 C C . ARG A 1 86 ? 10.691 -3.839 -21.840 1.00 83.25 86 ARG A C 1
ATOM 658 O O . ARG A 1 86 ? 10.933 -4.344 -22.935 1.00 83.25 86 ARG A O 1
ATOM 665 N N . PHE A 1 87 ? 11.303 -2.744 -21.391 1.00 85.44 87 PHE A N 1
ATOM 666 C CA . PHE A 1 87 ? 12.327 -2.038 -22.163 1.00 85.44 87 PHE A CA 1
ATOM 667 C C . PHE A 1 87 ? 13.564 -2.903 -22.428 1.00 85.44 87 PHE A C 1
ATOM 669 O O . PHE A 1 87 ? 14.018 -2.974 -23.569 1.00 85.44 87 PHE A O 1
ATOM 676 N N . ILE A 1 88 ? 14.075 -3.625 -21.425 1.00 84.12 88 ILE A N 1
ATOM 677 C CA . ILE A 1 88 ? 15.217 -4.539 -21.603 1.00 84.12 88 ILE A CA 1
ATOM 678 C C . ILE A 1 88 ? 14.891 -5.612 -22.649 1.00 84.12 88 ILE A C 1
ATOM 680 O O . ILE A 1 88 ? 15.688 -5.853 -23.555 1.00 84.12 88 ILE A O 1
ATOM 684 N N . ARG A 1 89 ? 13.701 -6.225 -22.589 1.00 82.00 89 ARG A N 1
ATOM 685 C CA . ARG A 1 89 ? 13.275 -7.224 -23.586 1.00 82.00 89 ARG A CA 1
ATOM 686 C C . ARG A 1 89 ? 13.202 -6.636 -24.994 1.00 82.00 89 ARG A C 1
ATOM 688 O O . ARG A 1 89 ? 13.661 -7.284 -25.930 1.00 82.00 89 ARG A O 1
ATOM 695 N N . GLN A 1 90 ? 12.669 -5.424 -25.150 1.00 86.44 90 GLN A N 1
ATOM 696 C CA . GLN A 1 90 ? 12.617 -4.739 -26.447 1.00 86.44 90 GLN A CA 1
ATOM 697 C C . GLN A 1 90 ? 14.021 -4.463 -26.997 1.00 86.44 90 GLN A C 1
ATOM 699 O O . GLN A 1 90 ? 14.290 -4.762 -28.158 1.00 86.44 90 GLN A O 1
ATOM 704 N N . GLN A 1 91 ? 14.942 -3.975 -26.160 1.00 85.06 91 GLN A N 1
ATOM 705 C CA . GLN A 1 91 ? 16.331 -3.739 -26.561 1.00 85.06 91 GLN A CA 1
ATOM 706 C C . GLN A 1 91 ? 17.046 -5.031 -26.967 1.00 85.06 91 GLN A C 1
ATOM 708 O O . GLN A 1 91 ? 17.744 -5.057 -27.979 1.00 85.06 91 GLN A O 1
ATOM 713 N N . VAL A 1 92 ? 16.870 -6.115 -26.205 1.00 83.56 92 VAL A N 1
ATOM 714 C CA . VAL A 1 92 ? 17.437 -7.428 -26.548 1.00 83.56 92 VAL A CA 1
ATOM 715 C C . VAL A 1 92 ? 16.850 -7.940 -27.863 1.00 83.56 92 VAL A C 1
ATOM 717 O O . VAL A 1 92 ? 17.605 -8.408 -28.713 1.00 83.56 92 VAL A O 1
ATOM 720 N N . SER A 1 93 ? 15.537 -7.806 -28.067 1.00 84.00 93 SER A N 1
ATOM 721 C CA . SER A 1 93 ? 14.880 -8.201 -29.317 1.00 84.00 93 SER A CA 1
ATOM 722 C C . SER A 1 93 ? 15.387 -7.395 -30.513 1.00 8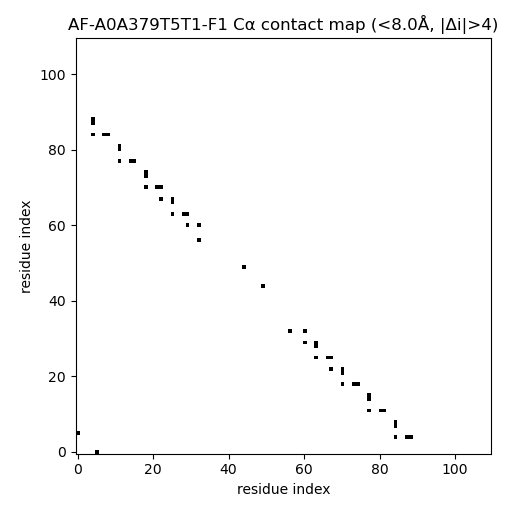4.00 93 SER A C 1
ATOM 724 O O . SER A 1 93 ? 15.642 -7.981 -31.562 1.00 84.00 93 SER A O 1
ATOM 726 N N . SER A 1 94 ? 15.588 -6.080 -30.356 1.00 85.38 94 SER A N 1
ATOM 727 C CA . SER A 1 94 ? 16.191 -5.227 -31.390 1.00 85.38 94 SER A CA 1
ATOM 728 C C . SER A 1 94 ? 17.599 -5.704 -31.726 1.00 85.38 94 SER A C 1
ATOM 730 O O . SER A 1 94 ? 17.875 -6.021 -32.874 1.00 85.38 94 SER A O 1
ATOM 732 N N . LYS A 1 95 ? 18.460 -5.886 -30.715 1.00 84.25 95 LYS A N 1
ATOM 733 C CA . LYS A 1 95 ? 19.834 -6.380 -30.907 1.00 84.25 95 LYS A CA 1
ATOM 734 C C . LYS A 1 95 ? 19.877 -7.754 -31.578 1.00 84.25 95 LYS A C 1
ATOM 736 O O . LYS A 1 95 ? 20.793 -8.029 -32.349 1.00 84.25 95 LYS A O 1
ATOM 741 N N . MET A 1 96 ? 18.928 -8.641 -31.275 1.00 80.38 96 MET A N 1
ATOM 742 C CA . MET A 1 96 ? 18.805 -9.929 -31.961 1.00 80.38 96 MET A CA 1
ATOM 743 C C . MET A 1 96 ? 18.393 -9.750 -33.422 1.00 80.38 96 MET A C 1
ATOM 745 O O . MET A 1 96 ? 19.014 -10.362 -34.285 1.00 80.38 96 MET A O 1
ATOM 749 N N . SER A 1 97 ? 17.406 -8.895 -33.703 1.00 81.75 97 SER A N 1
ATOM 750 C CA . SER A 1 97 ? 16.995 -8.559 -35.070 1.00 81.75 97 SER A CA 1
ATOM 751 C C . SER A 1 97 ? 18.159 -7.979 -35.876 1.00 81.75 97 SER A C 1
ATOM 753 O O . SER A 1 97 ? 18.427 -8.447 -36.978 1.00 81.75 97 SER A O 1
ATOM 755 N N . ASP A 1 98 ? 18.913 -7.045 -35.298 1.00 82.62 98 ASP A N 1
ATOM 756 C CA . ASP A 1 98 ? 20.082 -6.426 -35.930 1.00 82.62 98 ASP A CA 1
ATOM 757 C C . ASP A 1 98 ? 21.176 -7.458 -36.228 1.00 82.62 98 ASP A C 1
ATOM 759 O O . ASP A 1 98 ? 21.752 -7.461 -37.314 1.00 82.62 98 ASP A O 1
ATOM 763 N N . ARG A 1 99 ? 21.435 -8.392 -35.301 1.00 78.62 99 ARG A N 1
ATOM 764 C CA . ARG A 1 99 ? 22.375 -9.503 -35.530 1.00 78.62 99 ARG A CA 1
ATOM 765 C C . ARG A 1 99 ? 21.896 -10.449 -36.628 1.00 78.62 99 ARG A C 1
ATOM 767 O O . ARG A 1 99 ? 22.704 -10.876 -37.445 1.00 78.62 99 ARG A O 1
ATOM 774 N N . VAL A 1 100 ? 20.606 -10.786 -36.658 1.00 76.19 100 VAL A N 1
ATOM 775 C CA . VAL A 1 100 ? 20.028 -11.648 -37.700 1.00 76.19 100 VAL A CA 1
ATOM 776 C C . VAL A 1 100 ? 20.144 -10.971 -39.067 1.00 76.19 100 VAL A C 1
ATOM 778 O O . VAL A 1 100 ? 20.669 -11.579 -39.997 1.00 76.19 100 VAL A O 1
ATOM 781 N N . LEU A 1 101 ? 19.730 -9.707 -39.182 1.00 75.12 101 LEU A N 1
ATOM 782 C CA . LEU A 1 101 ? 19.834 -8.918 -40.413 1.00 75.12 101 LEU A CA 1
ATOM 783 C C . LEU A 1 101 ? 21.289 -8.748 -40.864 1.00 75.12 101 LEU A C 1
ATOM 785 O O . LEU A 1 101 ? 21.590 -8.956 -42.039 1.00 75.12 101 LEU A O 1
ATOM 789 N N . GLY A 1 102 ? 22.195 -8.452 -39.931 1.00 78.19 102 GLY A N 1
ATOM 790 C CA . GLY A 1 102 ? 23.628 -8.363 -40.200 1.00 78.19 102 GLY A CA 1
ATOM 791 C C . GLY A 1 102 ? 24.191 -9.670 -40.759 1.00 78.19 102 GLY A C 1
ATOM 792 O O . GLY A 1 102 ? 24.856 -9.658 -41.792 1.00 78.19 102 GLY A O 1
ATOM 793 N N . ASN A 1 103 ? 23.860 -10.816 -40.156 1.00 71.56 103 ASN A N 1
ATOM 794 C CA . ASN A 1 103 ? 24.308 -12.130 -40.634 1.00 71.56 103 ASN A CA 1
ATOM 795 C C . ASN A 1 103 ? 23.796 -12.456 -42.049 1.00 71.56 103 ASN A C 1
ATOM 797 O O . ASN A 1 103 ? 24.539 -13.021 -42.852 1.00 71.56 103 ASN A O 1
ATOM 801 N N . TYR A 1 104 ? 22.562 -12.069 -42.390 1.00 68.25 104 TYR A N 1
ATOM 802 C CA . TYR A 1 104 ? 22.042 -12.218 -43.756 1.00 68.25 104 TYR A CA 1
ATOM 803 C C . TYR A 1 104 ? 22.789 -11.345 -44.772 1.00 68.25 104 TYR A C 1
ATOM 805 O O . TYR A 1 104 ? 22.974 -11.764 -45.915 1.00 68.25 104 TYR A O 1
ATOM 813 N N . GLN A 1 105 ? 23.234 -10.152 -44.373 1.00 64.75 105 GLN A N 1
ATOM 814 C CA . GLN A 1 105 ? 24.030 -9.269 -45.224 1.00 64.75 105 GLN A CA 1
ATOM 815 C C . GLN A 1 105 ? 25.437 -9.830 -45.470 1.00 64.75 105 GLN A C 1
ATOM 817 O O . GLN A 1 105 ? 25.883 -9.841 -46.613 1.00 64.75 105 GLN A O 1
ATOM 822 N N . PHE A 1 106 ? 26.100 -10.382 -44.448 1.00 61.47 106 PHE A N 1
ATOM 823 C CA . PHE A 1 106 ? 27.414 -11.022 -44.609 1.00 61.47 106 PHE A CA 1
ATOM 824 C C . PHE A 1 106 ? 27.364 -12.323 -45.426 1.00 61.47 106 PHE A C 1
ATOM 826 O O . PHE A 1 106 ? 28.305 -12.620 -46.157 1.00 61.47 106 PHE A O 1
ATOM 833 N N . SER A 1 107 ? 26.266 -13.084 -45.361 1.00 59.62 107 SER A N 1
ATOM 834 C CA . SER A 1 107 ? 26.102 -14.315 -46.151 1.00 59.62 107 SER A CA 1
ATOM 835 C C . SER A 1 107 ? 25.826 -14.074 -47.641 1.00 59.62 107 SER A C 1
ATOM 837 O O . SER A 1 107 ? 25.909 -15.022 -48.412 1.00 59.62 107 SER A O 1
ATOM 839 N N . ARG A 1 108 ? 25.460 -12.852 -48.054 1.00 58.12 108 ARG A N 1
ATOM 840 C CA . ARG A 1 108 ? 25.251 -12.493 -49.473 1.00 58.12 108 ARG A CA 1
ATOM 841 C C . ARG A 1 108 ? 26.492 -11.894 -50.146 1.00 58.12 108 ARG A C 1
ATOM 843 O O . ARG A 1 108 ? 26.451 -11.652 -51.346 1.00 58.12 108 ARG A O 1
ATOM 850 N N . VAL A 1 109 ? 27.539 -11.594 -49.375 1.00 55.97 109 VAL A N 1
ATOM 851 C CA . VAL A 1 109 ? 28.764 -10.915 -49.845 1.00 55.97 109 VAL A CA 1
ATOM 852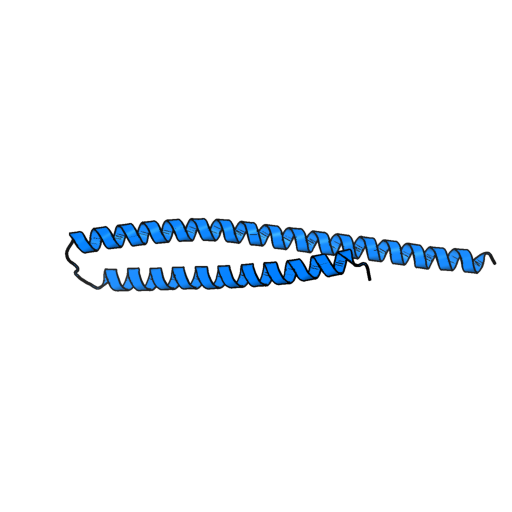 C C . VAL A 1 109 ? 29.979 -11.866 -49.863 1.00 55.97 109 VAL A C 1
ATOM 854 O O . VAL A 1 109 ? 31.071 -11.453 -50.239 1.00 55.97 109 VAL A O 1
ATOM 857 N N . ASN A 1 110 ? 29.784 -13.147 -49.528 1.00 46.38 110 ASN A N 1
ATOM 858 C CA . ASN A 1 110 ? 30.716 -14.250 -49.809 1.00 46.38 110 ASN A CA 1
ATOM 859 C C . ASN A 1 110 ? 30.099 -15.198 -50.840 1.00 46.38 110 ASN A C 1
ATOM 861 O O . ASN A 1 110 ? 30.879 -15.900 -51.516 1.00 46.38 110 ASN A O 1
#

Foldseek 3Di:
DDPVLVVLVVVLVVLVVVLVVLVVVLVVLVVVLVVVVVVLVPDDDDPVVNVVVVVVSVVSVVVSVVSVVVSVVSVVVSVVSVVVSVVVVVVVVVVVVVVVVVVVVVVVVD

Radius of gyration: 26.29 Å; Cα contacts (8 Å, |Δi|>4): 26; chains: 1; bounding box: 54×21×82 Å

Secondary structure (DSSP, 8-state):
--HHHHHHHHHHHHHHHHHHHHHHHHHHHHHHHHHHHHHHHT----HHHHHHHHHHHHHHHHHHHHHHHHHHHHHHHHHHHHHHHHHHHHHHHHHHHHHHHHHHHHTT--

Mean predicted aligned error: 9.81 Å